Protein AF-A0AAW5EY40-F1 (afdb_monomer)

Secondary structure (DSSP, 8-state):
--EEE-SS--SS-SEEEEESSHHHHHHHHHH-TT--TTEEEEE--SS--HHHHHHHHHHHHHHTTSTT-EEEEE--SSHHHHHHHHHHHHHHHHHT-EEEEE--TTS-SSHHHHHHHHHHHT-

Structure (mmCIF, N/CA/C/O backbone):
data_AF-A0AAW5EY40-F1
#
_entry.id   AF-A0AAW5EY40-F1
#
loop_
_atom_site.group_PDB
_atom_site.id
_atom_site.type_symbol
_atom_site.label_atom_id
_atom_site.label_alt_id
_atom_site.label_comp_id
_atom_site.label_asym_id
_atom_site.label_entity_id
_atom_site.label_seq_id
_atom_site.pdbx_PDB_ins_code
_atom_site.Cartn_x
_atom_site.Cartn_y
_atom_site.Cartn_z
_atom_site.occupancy
_atom_site.B_iso_or_equiv
_atom_site.auth_seq_id
_atom_site.auth_comp_id
_atom_site.auth_asym_id
_atom_site.auth_atom_id
_atom_site.pdbx_PDB_model_num
ATOM 1 N N . SER A 1 1 ? 0.425 15.833 0.034 1.00 81.12 1 SER A N 1
ATOM 2 C CA . SER A 1 1 ? -0.819 15.424 -0.660 1.00 81.12 1 SER A CA 1
ATOM 3 C C . SER A 1 1 ? -0.817 13.905 -0.827 1.00 81.12 1 SER A C 1
ATOM 5 O O . SER A 1 1 ? 0.255 13.320 -0.792 1.00 81.12 1 SER A O 1
ATOM 7 N N . LEU A 1 2 ? -1.984 13.253 -0.951 1.00 94.06 2 LEU A N 1
ATOM 8 C CA . LEU A 1 2 ? -2.094 11.791 -1.120 1.00 94.06 2 LEU A CA 1
ATOM 9 C C . LEU A 1 2 ? -2.798 11.475 -2.447 1.00 94.06 2 LEU A C 1
ATOM 11 O O . LEU A 1 2 ? -3.963 11.848 -2.621 1.00 94.06 2 LEU A O 1
ATOM 15 N N . PHE A 1 3 ? -2.103 10.801 -3.367 1.00 96.06 3 PHE A N 1
ATOM 16 C CA . PHE A 1 3 ? -2.709 10.252 -4.584 1.00 96.06 3 PHE A CA 1
ATOM 17 C C . PHE A 1 3 ? -3.616 9.077 -4.216 1.00 96.06 3 PHE A C 1
ATOM 19 O O . PHE A 1 3 ? -3.257 8.296 -3.337 1.00 96.06 3 PHE A O 1
ATOM 26 N N . ARG A 1 4 ? -4.769 8.950 -4.885 1.00 96.62 4 ARG A N 1
ATOM 27 C CA . ARG A 1 4 ? -5.735 7.867 -4.667 1.00 96.62 4 ARG A CA 1
ATOM 28 C C . ARG A 1 4 ? -6.282 7.367 -5.990 1.00 96.62 4 ARG A C 1
ATOM 30 O O . ARG A 1 4 ? -6.666 8.163 -6.844 1.00 96.62 4 ARG A O 1
ATOM 37 N N . PHE A 1 5 ? -6.377 6.056 -6.108 1.00 95.88 5 PHE A N 1
ATOM 38 C CA . PHE A 1 5 ? -6.953 5.367 -7.244 1.00 95.88 5 PHE A CA 1
ATOM 39 C C . PHE A 1 5 ? -7.736 4.154 -6.750 1.00 95.88 5 PHE A C 1
ATOM 41 O O . PHE A 1 5 ? -7.183 3.262 -6.113 1.00 95.88 5 PHE A O 1
ATOM 48 N N . GLN A 1 6 ? -9.030 4.113 -7.046 1.00 95.44 6 GLN A N 1
ATOM 49 C CA . GLN A 1 6 ? -9.896 2.987 -6.723 1.00 95.44 6 GLN A CA 1
ATOM 50 C C . GLN A 1 6 ? -10.603 2.558 -8.014 1.00 95.44 6 GLN A C 1
ATOM 52 O O . GLN A 1 6 ? -11.508 3.255 -8.465 1.00 95.44 6 GLN A O 1
ATOM 57 N N . PRO A 1 7 ? -10.181 1.447 -8.647 1.00 88.62 7 PRO A N 1
ATOM 58 C CA . PRO A 1 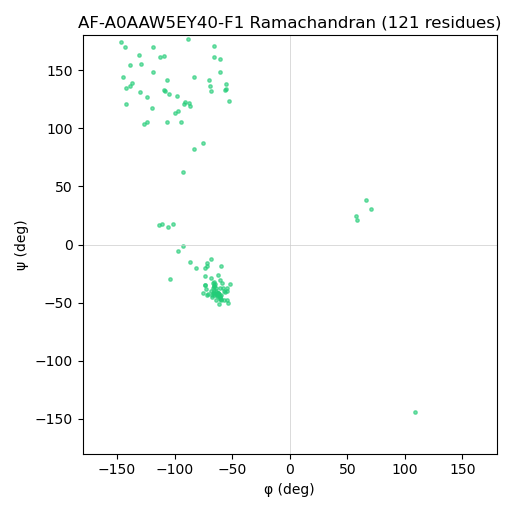7 ? -10.821 0.944 -9.864 1.00 88.62 7 PRO A CA 1
ATOM 59 C C . PRO A 1 7 ? -12.285 0.529 -9.674 1.00 88.62 7 PRO A C 1
ATOM 61 O O . PRO A 1 7 ? -13.040 0.484 -10.641 1.00 88.62 7 PRO A O 1
ATOM 64 N N . GLY A 1 8 ? -12.664 0.143 -8.452 1.00 85.56 8 GLY A N 1
ATOM 65 C CA . GLY A 1 8 ? -14.023 -0.268 -8.104 1.00 85.56 8 GLY A CA 1
ATOM 66 C C . GLY A 1 8 ? -14.917 0.896 -7.673 1.00 85.56 8 GLY A C 1
ATOM 67 O O . GLY A 1 8 ? -14.476 2.032 -7.550 1.00 85.56 8 GLY A O 1
ATOM 68 N N . SER A 1 9 ? -16.189 0.597 -7.406 1.00 82.31 9 SER A N 1
ATOM 69 C CA . SER A 1 9 ? -17.197 1.582 -6.986 1.00 82.31 9 SER A CA 1
ATOM 70 C C . SER A 1 9 ? -17.693 1.374 -5.550 1.00 82.31 9 SER A C 1
ATOM 72 O O . SER A 1 9 ? -18.774 1.849 -5.200 1.00 82.31 9 SER A O 1
ATOM 74 N N . ALA A 1 10 ? -16.970 0.607 -4.727 1.00 91.25 10 ALA A N 1
ATOM 75 C CA . ALA A 1 10 ? -17.375 0.374 -3.346 1.00 91.25 10 ALA A CA 1
ATOM 76 C C . ALA A 1 10 ? -17.254 1.663 -2.524 1.00 91.25 10 ALA A C 1
ATOM 78 O O . ALA A 1 10 ? -16.227 2.338 -2.561 1.00 91.25 10 ALA A O 1
ATOM 79 N N . ALA A 1 11 ? -18.301 1.979 -1.760 1.00 88.38 11 ALA A N 1
ATOM 80 C CA . ALA A 1 11 ? -18.337 3.173 -0.918 1.00 88.38 11 ALA A CA 1
ATOM 81 C C . ALA A 1 11 ? -17.347 3.107 0.257 1.00 88.38 11 ALA A C 1
ATOM 83 O O . ALA A 1 11 ? -16.873 4.139 0.718 1.00 88.38 11 ALA A O 1
ATOM 84 N N . GLN A 1 12 ? -17.051 1.900 0.740 1.00 93.31 12 GLN A N 1
ATOM 85 C CA . GLN A 1 12 ? -16.100 1.658 1.819 1.00 93.31 12 GLN A CA 1
ATOM 86 C C . GLN A 1 12 ? -14.818 1.044 1.262 1.00 93.31 12 GLN A C 1
ATOM 88 O O . GLN A 1 12 ? -14.868 0.181 0.384 1.00 93.31 12 GLN A O 1
ATOM 93 N N . VAL A 1 13 ? -13.683 1.465 1.813 1.00 96.69 13 VAL A N 1
ATOM 94 C CA . VAL A 1 13 ? -12.377 0.856 1.557 1.00 96.69 13 VAL A CA 1
ATOM 95 C C . VAL A 1 13 ? -12.154 -0.223 2.607 1.00 96.69 13 VAL A C 1
ATOM 97 O O . VAL A 1 13 ? -12.176 0.075 3.796 1.00 96.69 13 VAL A O 1
ATOM 100 N N . ARG A 1 14 ? -11.932 -1.469 2.182 1.00 97.06 14 ARG A N 1
ATOM 101 C CA . ARG A 1 14 ? -11.521 -2.569 3.078 1.00 97.06 14 ARG A CA 1
ATOM 102 C C . ARG A 1 14 ? -10.041 -2.891 2.922 1.00 97.06 14 ARG A C 1
ATOM 104 O O . ARG A 1 14 ? -9.400 -3.316 3.874 1.00 97.06 14 ARG A O 1
ATOM 111 N N . ARG A 1 15 ? -9.480 -2.675 1.733 1.00 98.00 15 ARG A N 1
ATOM 112 C CA . ARG A 1 15 ? -8.076 -2.962 1.444 1.00 98.00 15 ARG A CA 1
ATOM 113 C C . ARG A 1 15 ? -7.394 -1.701 0.939 1.00 98.00 15 ARG A C 1
ATOM 115 O O . ARG A 1 15 ? -7.623 -1.275 -0.189 1.00 98.00 15 ARG A O 1
ATOM 122 N N . LEU A 1 16 ? -6.573 -1.093 1.784 1.00 98.44 16 LEU A N 1
ATOM 123 C CA . LEU A 1 16 ? -5.829 0.116 1.448 1.00 98.44 16 LEU A CA 1
ATOM 124 C C . LEU A 1 16 ? -4.401 -0.275 1.085 1.00 98.44 16 LEU A C 1
ATOM 126 O O . LEU A 1 16 ? -3.667 -0.743 1.940 1.00 98.44 16 LEU A O 1
ATOM 130 N N . VAL A 1 17 ? -3.996 -0.095 -0.164 1.00 98.62 17 VAL A N 1
ATOM 131 C CA . VAL A 1 17 ? -2.616 -0.304 -0.613 1.00 98.62 17 VAL A CA 1
ATOM 132 C C . VAL A 1 17 ? -1.914 1.046 -0.655 1.00 98.62 17 VAL A C 1
ATOM 134 O O . VAL A 1 17 ? -2.430 1.974 -1.274 1.00 98.62 17 VAL A O 1
ATOM 137 N N . VAL A 1 18 ? -0.749 1.178 -0.024 1.00 98.31 18 VAL A N 1
ATOM 138 C CA . VAL A 1 18 ? 0.023 2.429 -0.009 1.00 98.31 18 VAL A CA 1
ATOM 139 C C . VAL A 1 18 ? 1.431 2.183 -0.542 1.00 98.31 18 VAL A C 1
ATOM 141 O O . VAL A 1 18 ? 2.136 1.311 -0.037 1.00 98.31 18 VAL A O 1
ATOM 144 N N . CYS A 1 19 ? 1.823 2.984 -1.533 1.00 97.50 19 CYS A N 1
ATOM 145 C CA . CYS A 1 19 ? 3.163 3.029 -2.119 1.00 97.50 19 CYS A CA 1
ATOM 146 C C . CYS A 1 19 ? 3.806 4.414 -1.933 1.00 97.50 19 CYS A C 1
ATOM 148 O O . CYS A 1 19 ? 3.139 5.391 -1.576 1.00 97.50 19 CYS A O 1
ATOM 150 N N . GLU A 1 20 ? 5.096 4.528 -2.232 1.00 94.12 20 GLU A N 1
ATOM 151 C CA . GLU A 1 20 ? 5.813 5.810 -2.207 1.00 94.12 20 GLU A CA 1
ATOM 152 C C . GLU A 1 20 ? 5.481 6.693 -3.414 1.00 94.12 20 GLU A C 1
ATOM 154 O O . GLU A 1 20 ? 5.274 7.904 -3.272 1.00 94.12 20 GLU A O 1
ATOM 159 N N . ALA A 1 21 ? 5.391 6.083 -4.600 1.00 94.56 21 ALA A N 1
ATOM 160 C CA . ALA A 1 21 ? 5.141 6.768 -5.860 1.00 94.56 21 ALA A CA 1
ATOM 161 C C . ALA A 1 21 ? 3.843 6.306 -6.538 1.00 94.56 21 ALA A C 1
ATOM 163 O O . ALA A 1 21 ? 3.422 5.150 -6.457 1.00 94.56 21 ALA A O 1
ATOM 164 N N . ALA A 1 22 ? 3.201 7.229 -7.261 1.00 96.00 22 ALA A N 1
ATOM 165 C CA . ALA A 1 22 ? 1.921 6.962 -7.913 1.00 96.00 22 ALA A CA 1
ATOM 166 C C . ALA A 1 22 ? 2.052 5.916 -9.028 1.00 96.00 22 ALA A C 1
ATOM 168 O O . ALA A 1 22 ? 1.128 5.137 -9.249 1.00 96.00 22 ALA A O 1
ATOM 169 N N . ILE A 1 23 ? 3.206 5.869 -9.703 1.00 96.06 23 ILE A N 1
ATOM 170 C CA . ILE A 1 23 ? 3.474 4.855 -10.723 1.00 96.06 23 ILE A CA 1
ATOM 171 C C . ILE A 1 23 ? 3.548 3.450 -10.116 1.00 96.06 23 ILE A C 1
ATOM 173 O O . ILE A 1 23 ? 3.034 2.518 -10.730 1.00 96.06 23 ILE A O 1
ATO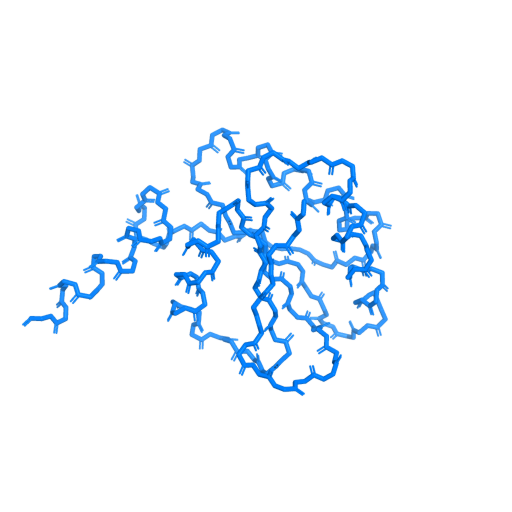M 177 N N . ASP A 1 24 ? 4.081 3.294 -8.903 1.00 96.00 24 ASP A N 1
ATOM 178 C CA . ASP A 1 24 ? 4.101 2.005 -8.208 1.00 96.00 24 ASP A CA 1
ATOM 179 C C . ASP A 1 24 ? 2.721 1.618 -7.703 1.00 96.00 24 ASP A C 1
ATOM 181 O O . ASP A 1 24 ? 2.329 0.469 -7.869 1.00 96.00 24 ASP A O 1
ATOM 185 N N . ALA A 1 25 ? 1.919 2.570 -7.217 1.00 97.31 25 ALA A N 1
ATOM 186 C CA . ALA A 1 25 ? 0.524 2.301 -6.862 1.00 97.31 25 ALA A CA 1
ATOM 187 C C . ALA A 1 25 ? -0.292 1.800 -8.071 1.00 97.31 25 ALA A C 1
ATOM 189 O O . ALA A 1 25 ? -1.051 0.835 -7.964 1.00 97.31 25 ALA A O 1
ATOM 190 N N . LEU A 1 26 ? -0.112 2.424 -9.240 1.00 97.62 26 LEU A N 1
ATOM 191 C CA . LEU A 1 26 ? -0.757 1.996 -10.486 1.00 97.62 26 LEU A CA 1
ATOM 192 C C . LEU A 1 26 ? -0.212 0.651 -10.987 1.00 97.62 26 LEU A C 1
ATOM 194 O O . LEU A 1 26 ? -0.987 -0.196 -11.433 1.00 97.62 26 LEU A O 1
ATOM 198 N N . SER A 1 27 ? 1.100 0.434 -10.885 1.00 97.25 27 SER A N 1
ATOM 199 C CA . SER A 1 27 ? 1.736 -0.818 -11.304 1.00 97.25 27 SER A CA 1
ATOM 200 C C . SER A 1 27 ? 1.315 -1.979 -10.410 1.00 97.25 27 SER A C 1
ATOM 202 O O . SER A 1 27 ? 0.931 -3.035 -10.909 1.00 97.25 27 SER A O 1
ATOM 204 N N . PHE A 1 28 ? 1.274 -1.760 -9.095 1.00 97.56 28 PHE A N 1
ATOM 205 C CA . PHE A 1 28 ? 0.721 -2.700 -8.131 1.00 97.56 28 PHE A CA 1
ATOM 206 C C . PHE A 1 28 ? -0.730 -3.026 -8.481 1.00 97.56 28 PHE A C 1
ATOM 208 O O . PHE A 1 28 ? -1.082 -4.197 -8.564 1.00 97.56 28 PHE A O 1
ATOM 215 N N . ALA A 1 29 ? -1.570 -2.022 -8.759 1.00 97.31 29 ALA A N 1
ATOM 216 C CA . ALA A 1 29 ? -2.966 -2.250 -9.132 1.00 97.31 29 ALA A CA 1
ATOM 217 C C . ALA A 1 29 ? -3.122 -3.128 -10.388 1.00 97.31 29 ALA A C 1
ATOM 219 O O . ALA A 1 29 ? -4.083 -3.897 -10.477 1.00 97.31 29 ALA A O 1
ATOM 220 N N . ALA A 1 30 ? -2.195 -3.040 -11.348 1.00 96.31 30 ALA A N 1
ATOM 221 C CA . ALA A 1 30 ? -2.163 -3.907 -12.527 1.00 96.31 30 ALA A CA 1
ATOM 222 C C . ALA A 1 30 ? -1.692 -5.340 -12.204 1.00 96.31 30 ALA A C 1
ATOM 224 O O . ALA A 1 30 ? -2.188 -6.297 -12.798 1.00 96.31 30 ALA A O 1
ATOM 225 N N . LEU A 1 31 ? -0.767 -5.490 -11.253 1.00 95.38 31 LEU A N 1
ATOM 226 C CA . LEU A 1 31 ? -0.219 -6.775 -10.799 1.00 95.38 31 LEU A CA 1
ATOM 227 C C . LEU A 1 31 ? -1.122 -7.507 -9.787 1.00 95.38 31 LEU A C 1
ATOM 229 O O . LEU A 1 31 ? -0.998 -8.720 -9.604 1.00 95.38 31 LEU A O 1
ATOM 233 N N . ASP A 1 32 ? -2.026 -6.790 -9.121 1.00 96.19 32 ASP A N 1
ATOM 234 C CA . ASP A 1 32 ? -2.827 -7.278 -7.998 1.00 96.19 32 ASP A CA 1
ATOM 235 C C . ASP A 1 32 ? -3.962 -8.220 -8.434 1.00 96.19 32 ASP A C 1
ATOM 237 O O . ASP A 1 32 ? -5.111 -7.825 -8.649 1.00 96.19 32 ASP A O 1
ATOM 241 N N . ARG A 1 33 ? -3.636 -9.512 -8.532 1.00 93.50 33 ARG A N 1
ATOM 242 C CA . ARG A 1 33 ? -4.570 -10.584 -8.932 1.00 93.50 33 ARG A CA 1
ATOM 243 C C . ARG A 1 33 ? -5.680 -10.871 -7.919 1.00 93.50 33 ARG A C 1
ATOM 245 O O . ARG A 1 33 ? -6.615 -11.592 -8.249 1.00 93.50 33 ARG A O 1
ATOM 252 N N . VAL A 1 34 ? -5.570 -10.341 -6.703 1.00 93.38 34 VAL A N 1
ATOM 253 C CA . VAL A 1 34 ? -6.549 -10.528 -5.618 1.00 93.38 34 VAL A CA 1
ATOM 254 C C . VAL A 1 34 ? -7.311 -9.237 -5.304 1.00 93.38 34 VAL A C 1
ATOM 256 O O . VAL A 1 34 ? -7.917 -9.116 -4.242 1.00 93.38 34 VAL A O 1
ATOM 259 N N . ARG A 1 35 ? -7.287 -8.261 -6.224 1.00 93.94 35 ARG A N 1
ATOM 260 C CA . ARG A 1 35 ? -8.049 -7.014 -6.115 1.00 93.94 35 ARG A CA 1
ATOM 261 C C . ARG A 1 35 ? -9.540 -7.285 -5.919 1.00 93.94 35 ARG A C 1
ATOM 263 O O . ARG A 1 35 ? -10.162 -8.019 -6.685 1.00 93.94 35 ARG A O 1
ATOM 270 N N . THR A 1 36 ? -10.125 -6.574 -4.967 1.00 94.44 36 THR A N 1
ATOM 271 C CA . THR A 1 36 ? -11.565 -6.535 -4.697 1.00 94.44 36 THR A CA 1
ATOM 272 C C . THR A 1 36 ? -12.137 -5.142 -5.019 1.00 94.44 36 THR A C 1
ATOM 274 O O . THR A 1 36 ? -11.377 -4.174 -5.114 1.00 94.44 36 THR A O 1
ATOM 277 N N . PRO A 1 37 ? -13.466 -4.985 -5.205 1.00 95.56 37 PRO A N 1
ATOM 278 C CA . PRO A 1 37 ? -14.081 -3.683 -5.521 1.00 95.56 37 PRO A CA 1
ATOM 279 C C . PRO A 1 37 ? -13.859 -2.574 -4.473 1.00 95.56 37 PRO A C 1
ATOM 281 O O . PRO A 1 37 ? -14.020 -1.391 -4.780 1.00 95.56 37 PRO A O 1
ATOM 284 N N . ASP A 1 38 ? -13.493 -2.960 -3.251 1.00 96.50 38 ASP A N 1
ATOM 285 C CA . ASP A 1 38 ? -13.176 -2.121 -2.088 1.00 96.50 38 ASP A CA 1
ATOM 286 C C . ASP A 1 38 ? -11.662 -1.970 -1.839 1.00 96.50 38 ASP A C 1
ATOM 288 O O . ASP A 1 38 ? -11.243 -1.585 -0.743 1.00 96.50 3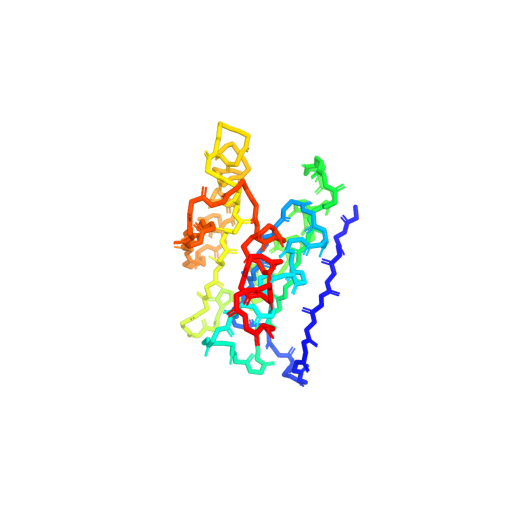8 ASP A O 1
ATOM 292 N N . THR A 1 39 ? -10.835 -2.266 -2.851 1.00 98.06 39 THR A N 1
ATOM 293 C CA . THR A 1 39 ? -9.395 -1.987 -2.821 1.00 98.06 39 THR A CA 1
ATOM 294 C C . THR A 1 39 ? -9.098 -0.574 -3.328 1.00 98.06 39 THR A C 1
ATOM 296 O O . THR A 1 39 ? -9.388 -0.254 -4.483 1.00 98.06 39 THR A O 1
ATOM 299 N N . MET A 1 40 ? -8.465 0.248 -2.491 1.00 98.06 40 MET A N 1
ATOM 300 C CA . MET A 1 40 ? -7.940 1.567 -2.855 1.00 98.06 40 MET A CA 1
ATOM 301 C C . MET A 1 40 ? -6.413 1.524 -2.902 1.00 98.06 40 MET A C 1
ATOM 303 O O . MET A 1 40 ? -5.780 1.062 -1.959 1.00 98.06 40 MET A O 1
ATOM 307 N N . TYR A 1 41 ? -5.826 2.055 -3.971 1.00 98.31 41 TYR A N 1
ATOM 308 C CA . TYR A 1 41 ? -4.384 2.214 -4.137 1.00 98.31 41 TYR A CA 1
ATOM 309 C C . TYR A 1 41 ? -4.008 3.680 -3.950 1.00 98.31 41 TYR A C 1
ATOM 311 O O . TYR A 1 41 ? -4.590 4.574 -4.569 1.00 98.31 41 TYR A O 1
ATOM 319 N N . CYS A 1 42 ? -3.023 3.932 -3.104 1.00 97.75 42 CYS A N 1
ATOM 320 C CA . CYS A 1 42 ? -2.602 5.258 -2.699 1.00 97.75 42 CYS A CA 1
ATOM 321 C C . CYS A 1 42 ? -1.097 5.424 -2.858 1.00 97.75 42 CYS A C 1
ATOM 323 O O . CYS A 1 42 ? -0.336 4.463 -2.784 1.00 97.75 42 CYS A O 1
ATOM 325 N N . SER A 1 43 ? -0.667 6.670 -3.023 1.00 97.12 43 SER A N 1
ATOM 326 C CA . SER A 1 43 ? 0.750 7.016 -2.994 1.00 97.12 43 SER A CA 1
ATOM 327 C C . SER A 1 43 ? 0.993 8.288 -2.202 1.00 97.12 43 SER A C 1
ATOM 329 O O . SER A 1 43 ? 0.261 9.270 -2.373 1.00 97.12 43 SER A O 1
ATOM 331 N N . THR A 1 44 ? 2.060 8.300 -1.405 1.00 95.19 44 THR A N 1
ATOM 332 C CA . THR A 1 44 ? 2.502 9.496 -0.671 1.00 95.19 44 THR A CA 1
ATOM 333 C C . THR A 1 44 ? 3.149 10.546 -1.571 1.00 95.19 44 THR A C 1
ATOM 335 O O . THR A 1 44 ? 3.171 11.716 -1.196 1.00 95.19 44 THR A O 1
ATOM 338 N N . GLY A 1 45 ? 3.614 10.159 -2.766 1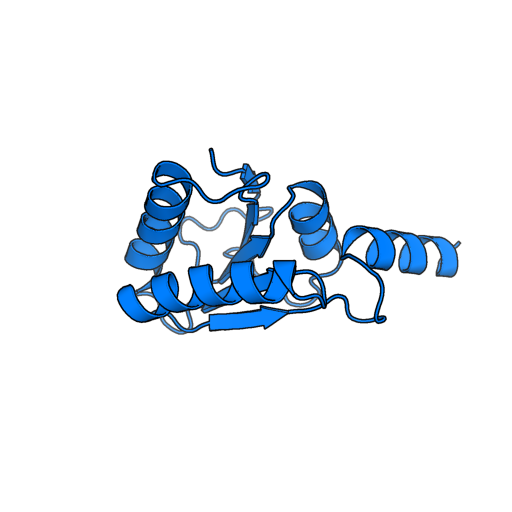.00 85.88 45 GLY A N 1
ATOM 339 C CA . GLY A 1 45 ? 4.250 11.060 -3.729 1.00 85.88 45 GLY A CA 1
ATOM 340 C C . GLY A 1 45 ? 5.633 11.527 -3.270 1.00 85.88 45 GLY A C 1
ATOM 341 O O . GLY A 1 45 ? 6.014 12.659 -3.564 1.00 85.88 45 GLY A O 1
ATOM 342 N N . GLY A 1 46 ? 6.346 10.685 -2.514 1.00 80.12 46 GLY A N 1
ATOM 343 C CA . GLY A 1 46 ? 7.592 11.013 -1.820 1.00 80.12 46 GLY A CA 1
ATOM 344 C C . GLY A 1 46 ? 7.418 11.107 -0.300 1.00 80.12 46 GLY A C 1
ATOM 345 O O . GLY A 1 46 ? 6.650 10.348 0.298 1.00 80.12 46 GLY A O 1
ATOM 346 N N . ALA A 1 47 ? 8.142 12.038 0.332 1.00 82.06 47 ALA A N 1
ATOM 347 C CA . ALA A 1 47 ? 8.221 12.145 1.789 1.00 82.06 47 ALA A CA 1
ATOM 348 C C . ALA A 1 47 ? 6.843 12.299 2.461 1.00 82.06 47 ALA A C 1
ATOM 350 O O . ALA A 1 47 ? 6.017 13.139 2.091 1.00 82.06 47 ALA A O 1
ATOM 351 N N . MET A 1 48 ? 6.611 11.510 3.511 1.00 90.50 48 MET A N 1
ATOM 352 C CA . MET A 1 48 ? 5.338 11.480 4.225 1.00 90.50 48 MET A CA 1
ATOM 353 C C . MET A 1 48 ? 5.254 12.602 5.271 1.00 90.50 48 MET A C 1
ATOM 355 O O . MET A 1 48 ? 5.500 12.404 6.462 1.00 90.50 48 MET A O 1
ATOM 359 N N . GLY A 1 49 ? 4.898 13.805 4.818 1.00 92.44 49 GLY A N 1
ATOM 360 C CA . GLY A 1 49 ? 4.631 14.943 5.701 1.00 92.44 49 GLY A CA 1
ATOM 361 C C . GLY A 1 49 ? 3.387 14.754 6.593 1.00 92.44 49 GLY A C 1
ATOM 362 O O . GLY A 1 49 ? 2.599 13.825 6.377 1.00 92.44 49 GLY A O 1
ATOM 363 N N . PRO A 1 50 ? 3.158 15.652 7.573 1.00 94.44 50 PRO A N 1
ATOM 364 C CA . PRO A 1 50 ? 2.048 15.548 8.527 1.00 94.44 50 PRO A CA 1
ATOM 365 C C . PRO A 1 50 ? 0.667 15.419 7.873 1.00 94.44 50 PRO A C 1
ATOM 367 O O . PRO A 1 50 ? -0.147 14.612 8.311 1.00 94.44 50 PRO A O 1
ATOM 370 N N . GLU A 1 51 ? 0.417 16.156 6.790 1.00 94.31 51 GLU A N 1
ATOM 371 C CA . GLU A 1 51 ? -0.855 16.100 6.059 1.00 94.31 51 GLU A CA 1
ATOM 372 C C . GLU A 1 51 ? -1.086 14.743 5.390 1.00 94.31 51 GLU A C 1
ATOM 374 O O . GLU A 1 51 ? -2.194 14.211 5.418 1.00 94.31 51 GLU A O 1
ATOM 379 N N . THR A 1 52 ? -0.036 14.153 4.813 1.00 95.94 52 THR A N 1
ATOM 380 C CA . THR A 1 52 ? -0.116 12.824 4.199 1.00 95.94 52 THR A CA 1
ATOM 381 C C . THR A 1 52 ? -0.380 11.761 5.270 1.00 95.94 52 THR A C 1
ATOM 383 O O . THR A 1 52 ? -1.257 10.920 5.080 1.00 95.94 52 THR A O 1
ATOM 386 N N . LYS A 1 53 ? 0.284 11.851 6.434 1.00 96.81 53 LYS A N 1
ATOM 387 C CA . LYS A 1 53 ? 0.009 10.978 7.592 1.00 96.81 53 LYS A CA 1
ATOM 388 C C . LYS A 1 53 ? -1.426 11.126 8.094 1.00 96.81 53 LYS A C 1
ATOM 390 O O . LYS A 1 53 ? -2.092 10.128 8.343 1.00 96.81 53 LYS A O 1
ATOM 395 N N . ALA A 1 54 ? -1.922 12.358 8.218 1.00 96.62 54 ALA A N 1
ATOM 396 C CA . ALA A 1 54 ? -3.295 12.626 8.642 1.00 96.62 54 ALA A CA 1
ATOM 397 C C . ALA A 1 54 ? -4.320 12.047 7.657 1.00 96.62 54 ALA A C 1
ATOM 399 O O . ALA A 1 54 ? -5.294 11.424 8.071 1.00 96.62 54 ALA A O 1
ATOM 400 N N . ALA A 1 55 ? -4.063 12.189 6.356 1.00 96.94 55 ALA A N 1
ATOM 401 C CA . ALA A 1 55 ? -4.902 11.628 5.311 1.00 96.94 55 ALA A CA 1
ATOM 402 C C . ALA A 1 55 ? -4.959 10.094 5.361 1.00 96.94 55 ALA A C 1
ATOM 404 O O . ALA A 1 55 ? -6.035 9.533 5.182 1.00 96.94 55 ALA A O 1
ATOM 405 N N . ILE A 1 56 ? -3.831 9.421 5.605 1.00 97.56 56 ILE A N 1
ATOM 406 C CA . ILE A 1 56 ? -3.780 7.958 5.764 1.00 97.56 56 ILE A CA 1
ATOM 407 C C . ILE A 1 56 ? -4.497 7.536 7.050 1.00 97.56 56 ILE A C 1
ATOM 409 O O . ILE A 1 56 ? -5.327 6.634 7.009 1.00 97.56 56 ILE A O 1
ATOM 413 N N . ARG A 1 57 ? -4.257 8.235 8.168 1.00 97.75 57 ARG A N 1
ATOM 414 C CA . ARG A 1 57 ? -4.928 7.961 9.447 1.00 97.75 57 ARG A CA 1
ATOM 415 C C . ARG A 1 57 ? -6.449 8.062 9.340 1.00 97.75 57 ARG A C 1
ATOM 417 O O . ARG A 1 57 ? -7.137 7.255 9.948 1.00 97.75 57 ARG A O 1
ATOM 424 N N . ALA A 1 58 ? -6.970 9.011 8.561 1.00 97.31 58 ALA A N 1
ATOM 425 C CA . ALA A 1 58 ? -8.407 9.116 8.317 1.00 97.31 58 ALA A CA 1
ATOM 426 C C . ALA A 1 58 ? -8.967 7.848 7.646 1.00 97.31 58 ALA A C 1
ATOM 428 O O . ALA A 1 58 ? -9.936 7.285 8.142 1.00 97.31 58 ALA A O 1
ATOM 429 N N . HIS A 1 59 ? -8.302 7.339 6.600 1.00 97.62 59 HIS A N 1
ATOM 430 C CA . HIS A 1 59 ? -8.700 6.072 5.966 1.00 97.62 59 HIS A CA 1
ATOM 431 C C . HIS A 1 59 ? -8.634 4.897 6.943 1.00 97.62 59 HIS A C 1
ATOM 433 O O . HIS A 1 59 ? -9.566 4.103 7.010 1.00 97.62 59 HIS A O 1
ATOM 439 N N . LEU A 1 60 ? -7.567 4.802 7.739 1.00 98.44 60 LEU A N 1
ATOM 440 C CA . LEU A 1 60 ? -7.425 3.733 8.731 1.00 98.44 60 LEU A CA 1
ATOM 441 C C . LEU A 1 60 ? -8.502 3.809 9.828 1.00 98.44 60 LEU A C 1
ATOM 443 O O . LEU A 1 60 ? -9.024 2.781 10.254 1.00 98.44 60 LEU A O 1
ATOM 447 N N . ALA A 1 61 ? -8.882 5.014 10.256 1.00 97.62 61 ALA A N 1
ATOM 448 C CA . ALA A 1 61 ? -9.963 5.208 11.217 1.00 97.62 61 ALA A CA 1
ATOM 449 C C . ALA A 1 61 ? -11.315 4.729 10.662 1.00 97.62 61 ALA A C 1
ATOM 451 O O . ALA A 1 61 ? -12.048 4.038 11.373 1.00 97.62 61 ALA A O 1
ATOM 452 N N . ASP A 1 62 ? -11.608 5.028 9.393 1.00 96.81 62 ASP A N 1
ATOM 453 C CA . ASP A 1 62 ? -12.815 4.552 8.705 1.00 96.81 62 ASP A CA 1
ATOM 454 C C . ASP A 1 62 ? -12.807 3.020 8.534 1.00 96.81 62 ASP A C 1
ATOM 456 O O . ASP A 1 62 ? -13.845 2.363 8.636 1.00 96.81 62 ASP A O 1
ATOM 460 N N . MET A 1 63 ? -11.623 2.435 8.323 1.00 97.81 63 MET A N 1
ATOM 461 C CA . MET A 1 63 ? -11.423 0.993 8.150 1.00 97.81 63 MET A CA 1
ATOM 462 C C . MET A 1 63 ? -11.562 0.183 9.441 1.00 97.81 63 MET A C 1
ATOM 464 O O . MET A 1 63 ? -11.932 -0.986 9.378 1.00 97.81 63 MET A O 1
ATOM 468 N N . ARG A 1 64 ? -11.302 0.775 10.613 1.00 95.75 64 ARG A N 1
ATOM 469 C CA . ARG A 1 64 ? -11.218 0.067 11.906 1.00 95.75 64 ARG A CA 1
ATOM 470 C C . ARG A 1 64 ? -12.428 -0.818 12.236 1.00 95.75 64 ARG A C 1
ATOM 472 O O . ARG A 1 64 ? -12.281 -1.824 12.920 1.00 95.75 64 ARG A O 1
ATOM 479 N N . GLN A 1 65 ? -13.634 -0.423 11.830 1.00 93.94 65 GLN A N 1
ATOM 480 C CA . GLN A 1 65 ? -14.870 -1.168 12.133 1.00 93.94 65 GLN A CA 1
ATOM 481 C C . GLN A 1 65 ? -15.255 -2.178 11.041 1.00 93.94 65 GLN A C 1
ATOM 483 O O . GLN A 1 65 ? -16.272 -2.861 11.157 1.00 93.94 65 GLN A O 1
ATOM 488 N N . ILE A 1 66 ? -14.476 -2.260 9.964 1.00 96.50 66 ILE A N 1
ATOM 489 C CA . ILE A 1 66 ? -14.746 -3.138 8.833 1.00 96.50 66 ILE A CA 1
ATOM 490 C C . ILE A 1 66 ? -14.023 -4.463 9.080 1.00 96.50 66 ILE A C 1
ATOM 492 O O . ILE A 1 66 ? -12.802 -4.501 9.209 1.00 96.50 66 ILE A O 1
ATOM 496 N N . ALA A 1 67 ? -14.784 -5.558 9.124 1.00 95.00 67 ALA A N 1
ATOM 497 C CA . ALA A 1 67 ? -14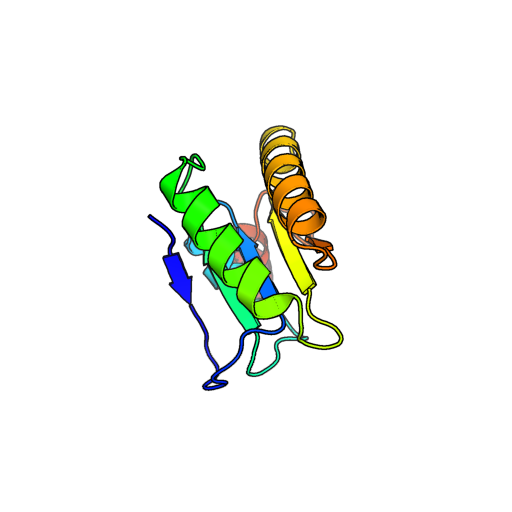.215 -6.897 9.235 1.00 95.00 67 ALA A CA 1
ATOM 498 C C . ALA A 1 67 ? -13.213 -7.159 8.100 1.00 95.00 67 ALA A C 1
ATOM 500 O O . ALA A 1 67 ? -13.462 -6.789 6.946 1.00 95.00 67 ALA A O 1
ATOM 501 N N . ASP A 1 68 ? -12.092 -7.788 8.457 1.00 95.19 68 ASP A N 1
ATOM 502 C CA . ASP A 1 68 ? -10.997 -8.151 7.553 1.00 95.19 68 ASP A CA 1
ATOM 503 C C . ASP A 1 68 ? -10.379 -6.957 6.798 1.00 95.19 68 ASP A C 1
ATOM 505 O O . ASP A 1 68 ? -9.824 -7.117 5.706 1.00 95.19 68 ASP A O 1
ATOM 509 N N . ALA A 1 69 ? -10.488 -5.740 7.348 1.00 97.88 69 ALA A N 1
ATOM 510 C CA . ALA A 1 69 ? -9.822 -4.577 6.782 1.00 97.88 69 ALA A CA 1
ATOM 511 C C . ALA A 1 69 ? -8.306 -4.656 6.961 1.00 97.88 69 ALA A C 1
ATOM 513 O O . ALA A 1 69 ? -7.814 -5.004 8.032 1.00 97.88 69 ALA A O 1
ATOM 514 N N . VAL A 1 70 ? -7.569 -4.307 5.905 1.00 98.50 70 VAL A N 1
ATOM 515 C CA . VAL A 1 70 ? -6.113 -4.453 5.879 1.00 98.50 70 VAL A CA 1
ATOM 516 C C . VAL A 1 70 ? -5.424 -3.303 5.150 1.00 98.50 70 VAL A C 1
ATOM 518 O O . VAL A 1 70 ? -5.814 -2.907 4.044 1.00 98.50 70 VAL A O 1
ATOM 521 N N . LEU A 1 71 ? -4.356 -2.795 5.762 1.00 98.75 71 LEU A N 1
ATOM 522 C CA . LEU A 1 71 ? -3.365 -1.932 5.133 1.00 98.75 71 LEU A CA 1
ATOM 523 C C . LEU A 1 71 ? -2.286 -2.792 4.464 1.00 98.75 71 LEU A C 1
ATOM 525 O O . LEU A 1 71 ? -1.553 -3.535 5.108 1.00 98.75 71 LEU A O 1
ATOM 529 N N . ILE A 1 72 ? -2.144 -2.667 3.154 1.00 98.62 72 ILE A N 1
ATOM 530 C CA . ILE A 1 72 ? -1.044 -3.255 2.402 1.00 98.62 72 ILE A CA 1
ATOM 531 C C . ILE A 1 72 ? 0.022 -2.187 2.191 1.00 98.62 72 ILE A C 1
ATOM 533 O O . ILE A 1 72 ? -0.194 -1.205 1.480 1.00 98.62 72 ILE A O 1
ATOM 537 N N . VAL A 1 73 ? 1.187 -2.404 2.784 1.00 98.31 73 VAL A N 1
ATOM 538 C CA . VAL A 1 73 ? 2.350 -1.535 2.630 1.00 98.31 73 VAL A CA 1
ATOM 539 C C . VAL A 1 73 ? 3.215 -2.091 1.508 1.00 98.31 73 VAL A C 1
ATOM 541 O O . VAL A 1 73 ? 3.841 -3.139 1.662 1.00 98.31 73 VAL A O 1
ATOM 544 N N . ALA A 1 74 ? 3.175 -1.434 0.352 1.00 97.56 74 ALA A N 1
ATOM 545 C CA . ALA A 1 74 ? 3.841 -1.882 -0.862 1.00 97.56 74 ALA A CA 1
ATOM 546 C C . ALA A 1 74 ? 5.070 -1.008 -1.133 1.00 97.56 74 ALA A C 1
ATOM 548 O O . ALA A 1 74 ? 4.927 0.143 -1.546 1.00 97.56 74 ALA A O 1
ATOM 549 N N . THR A 1 75 ? 6.256 -1.560 -0.884 1.00 95.44 75 THR A N 1
ATOM 550 C CA . THR A 1 75 ? 7.539 -0.837 -0.909 1.00 95.44 75 THR A CA 1
ATOM 551 C C . THR A 1 75 ? 8.573 -1.581 -1.729 1.00 95.44 75 THR A C 1
ATOM 553 O O . THR A 1 75 ? 8.441 -2.789 -1.934 1.00 95.44 75 THR A O 1
ATOM 556 N N . ASP A 1 76 ? 9.633 -0.875 -2.100 1.00 92.31 76 ASP A N 1
ATOM 557 C CA . ASP A 1 76 ? 10.861 -1.480 -2.606 1.00 92.31 76 ASP A CA 1
ATOM 558 C C . ASP A 1 76 ? 11.547 -2.305 -1.490 1.00 92.31 76 ASP A C 1
ATOM 560 O O . ASP A 1 76 ? 11.215 -2.177 -0.301 1.00 92.31 76 ASP A O 1
ATOM 564 N N . ASP A 1 77 ? 12.450 -3.207 -1.884 1.00 90.81 77 ASP A N 1
ATOM 565 C CA . ASP A 1 77 ? 13.222 -4.087 -0.986 1.00 90.81 77 ASP A CA 1
ATOM 566 C C . ASP A 1 77 ? 14.575 -3.439 -0.635 1.00 90.81 77 ASP A C 1
ATOM 568 O O . ASP A 1 77 ? 15.641 -3.916 -1.033 1.00 90.81 77 ASP A O 1
ATOM 572 N N . ASP A 1 78 ? 14.517 -2.280 0.029 1.00 92.25 78 ASP A N 1
ATOM 573 C CA . ASP A 1 78 ? 15.677 -1.513 0.491 1.00 92.25 78 ASP A CA 1
ATOM 574 C C . ASP A 1 78 ? 15.411 -0.767 1.817 1.00 92.25 78 ASP A C 1
ATOM 576 O O . ASP A 1 78 ? 14.290 -0.742 2.334 1.00 92.25 78 ASP A O 1
ATOM 580 N N . ASP A 1 79 ? 16.454 -0.136 2.368 1.00 94.75 79 ASP A N 1
ATOM 581 C CA . ASP A 1 79 ? 16.394 0.590 3.646 1.00 94.75 79 ASP A CA 1
ATOM 582 C C . ASP A 1 79 ? 15.380 1.754 3.635 1.00 94.75 79 ASP A C 1
ATOM 584 O O . ASP A 1 79 ? 14.812 2.111 4.673 1.00 94.75 79 ASP A O 1
ATOM 588 N N . ALA A 1 80 ? 15.154 2.382 2.474 1.00 92.69 80 ALA A N 1
ATOM 589 C CA . ALA A 1 80 ? 14.184 3.468 2.352 1.00 92.69 80 ALA A CA 1
ATOM 590 C C . ALA A 1 80 ? 12.753 2.916 2.433 1.00 92.69 80 ALA A C 1
ATOM 592 O O . ALA A 1 80 ? 11.928 3.452 3.184 1.00 92.69 80 ALA A O 1
ATOM 593 N N . GLY A 1 81 ? 12.502 1.801 1.744 1.00 94.25 81 GLY A N 1
ATOM 594 C CA . GLY A 1 81 ? 11.261 1.043 1.823 1.00 94.25 81 GLY A CA 1
ATOM 595 C C . GLY A 1 81 ? 10.982 0.512 3.231 1.00 94.25 81 GLY A C 1
ATOM 596 O O . GLY A 1 81 ? 9.833 0.541 3.671 1.00 94.25 81 GLY A O 1
ATOM 597 N N . ASP A 1 82 ? 12.010 0.086 3.971 1.00 95.38 82 ASP A N 1
ATOM 598 C CA . ASP A 1 82 ? 11.885 -0.334 5.375 1.00 95.38 82 ASP A CA 1
ATOM 599 C C . ASP A 1 82 ? 11.395 0.816 6.268 1.00 95.38 82 ASP A C 1
ATOM 601 O O . ASP A 1 82 ? 10.380 0.687 6.954 1.00 95.38 82 ASP A O 1
ATOM 605 N N . GLY A 1 83 ? 12.039 1.986 6.197 1.00 96.00 83 GLY A N 1
ATOM 606 C CA . GLY A 1 83 ? 11.628 3.154 6.986 1.00 96.00 83 GLY A CA 1
ATOM 607 C C . GLY A 1 83 ? 10.239 3.689 6.608 1.00 96.00 83 GLY A C 1
ATOM 608 O O . GLY A 1 83 ? 9.476 4.163 7.466 1.00 96.00 83 GLY A O 1
ATOM 609 N N . PHE A 1 84 ? 9.877 3.598 5.325 1.00 95.69 84 PHE A N 1
ATOM 610 C CA . PHE A 1 84 ? 8.523 3.890 4.866 1.00 95.69 84 PHE A CA 1
ATOM 611 C C . PHE A 1 84 ? 7.507 2.914 5.467 1.00 95.69 84 PHE A C 1
ATOM 613 O O . PHE A 1 84 ? 6.448 3.341 5.945 1.00 95.69 84 PHE A O 1
ATOM 620 N N . ALA A 1 85 ? 7.842 1.622 5.484 1.00 97.50 85 ALA A N 1
ATOM 621 C CA . ALA A 1 85 ? 6.991 0.580 6.028 1.00 97.50 85 ALA A CA 1
ATOM 622 C C . ALA A 1 85 ? 6.762 0.745 7.532 1.00 97.50 85 ALA A C 1
ATOM 624 O O . ALA A 1 85 ? 5.607 0.783 7.958 1.00 97.50 85 ALA A O 1
ATOM 625 N N . ASP A 1 86 ? 7.823 0.974 8.304 1.00 97.88 86 ASP A N 1
ATOM 626 C CA . ASP A 1 86 ? 7.749 1.203 9.751 1.00 97.88 86 ASP A CA 1
ATOM 627 C C . ASP A 1 86 ? 6.827 2.373 10.105 1.00 97.88 86 ASP A C 1
ATOM 629 O O . ASP A 1 86 ? 6.013 2.299 11.029 1.00 97.88 86 ASP A O 1
ATOM 633 N N . THR A 1 87 ? 6.895 3.454 9.321 1.00 97.25 87 THR A N 1
ATOM 634 C CA 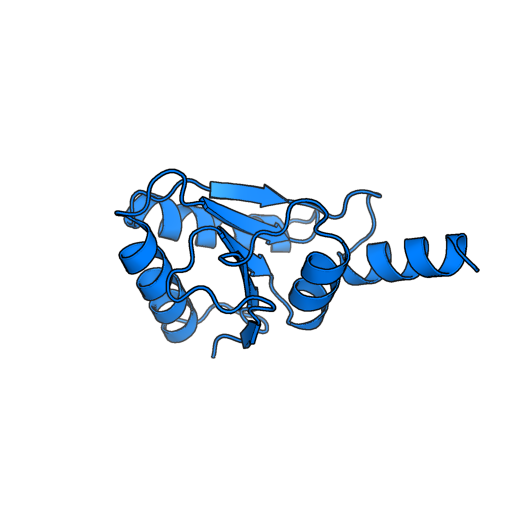. THR A 1 87 ? 6.003 4.604 9.509 1.00 97.25 87 THR A CA 1
ATOM 635 C C . THR A 1 87 ? 4.535 4.214 9.322 1.00 97.25 87 THR A C 1
ATOM 637 O O . THR A 1 87 ? 3.681 4.667 10.084 1.00 97.25 87 THR A O 1
ATOM 640 N N . LEU A 1 88 ? 4.218 3.406 8.308 1.00 98.19 88 LEU A N 1
ATOM 641 C CA . LEU A 1 88 ? 2.849 2.969 8.029 1.00 98.19 88 LEU A CA 1
ATOM 642 C C . LEU A 1 88 ? 2.346 1.926 9.027 1.00 98.19 88 LEU A C 1
ATOM 644 O O . LEU A 1 88 ? 1.167 1.971 9.378 1.00 98.19 88 LEU A O 1
ATOM 648 N N . TYR A 1 89 ? 3.219 1.042 9.511 1.00 98.56 89 TYR A N 1
ATOM 649 C CA . TYR A 1 89 ? 2.885 0.088 10.567 1.00 98.56 89 TYR A CA 1
ATOM 650 C C . TYR A 1 89 ? 2.457 0.811 11.835 1.00 98.56 89 TYR A C 1
ATOM 652 O O . TYR A 1 89 ? 1.364 0.548 12.324 1.00 98.56 89 TYR A O 1
ATOM 660 N N . GLY A 1 90 ? 3.216 1.817 12.281 1.00 98.44 90 GLY A N 1
ATOM 661 C CA . GLY A 1 90 ? 2.826 2.614 13.447 1.00 98.44 90 GLY A CA 1
ATOM 662 C C . GLY A 1 90 ? 1.450 3.275 13.287 1.00 98.44 90 GLY A C 1
ATOM 663 O O . GLY A 1 90 ? 0.644 3.267 14.213 1.00 98.44 90 GLY A O 1
ATOM 664 N N . LEU A 1 91 ? 1.121 3.787 12.092 1.00 98.31 91 LEU A N 1
ATOM 665 C CA . LEU A 1 91 ? -0.210 4.353 11.828 1.00 98.31 91 LEU A CA 1
ATOM 666 C C . LEU A 1 91 ? -1.328 3.295 11.863 1.00 98.31 91 LEU A C 1
ATOM 668 O O . LEU A 1 91 ? -2.434 3.596 12.314 1.00 98.31 91 LEU A O 1
ATOM 672 N N . ALA A 1 92 ? -1.065 2.084 11.369 1.00 98.38 92 ALA A N 1
ATOM 673 C CA . ALA A 1 92 ? -2.022 0.979 11.383 1.00 98.38 92 ALA A CA 1
ATOM 674 C C . ALA A 1 92 ? -2.246 0.433 12.799 1.00 98.38 92 ALA A C 1
ATOM 676 O O . ALA A 1 92 ? -3.396 0.240 13.199 1.00 98.38 92 ALA A O 1
ATOM 677 N N . GLU A 1 93 ? -1.173 0.281 13.579 1.00 98.44 93 GLU A N 1
ATOM 678 C CA . GLU A 1 93 ? -1.217 -0.099 14.994 1.00 98.44 93 GLU A CA 1
ATOM 679 C C . GLU A 1 93 ? -2.012 0.919 15.821 1.00 98.44 93 GLU A C 1
ATOM 681 O O . GLU A 1 93 ? -2.920 0.533 16.558 1.00 98.44 93 GLU A O 1
ATOM 686 N N . GLU A 1 94 ? -1.749 2.222 15.642 1.00 97.75 94 GLU A N 1
ATOM 687 C CA . GLU A 1 94 ? -2.517 3.312 16.270 1.00 97.75 94 GLU A CA 1
ATOM 688 C C . GLU A 1 94 ? -4.025 3.202 15.982 1.00 97.75 94 GLU A C 1
ATOM 690 O O . GLU A 1 94 ? -4.857 3.509 16.840 1.00 97.75 94 GLU A O 1
ATOM 695 N N . ALA A 1 95 ? -4.388 2.781 14.768 1.00 97.31 95 ALA A N 1
ATOM 696 C CA . ALA A 1 95 ? -5.775 2.654 14.334 1.00 97.31 95 ALA A CA 1
ATOM 697 C C . ALA A 1 95 ? -6.419 1.303 14.697 1.00 97.31 95 ALA A C 1
ATOM 699 O O . ALA A 1 95 ? -7.646 1.192 14.647 1.00 97.31 95 ALA A O 1
ATOM 700 N N . GLY A 1 96 ? -5.628 0.291 15.068 1.00 97.38 96 GLY A N 1
ATOM 701 C CA . GLY A 1 96 ? -6.095 -1.084 15.254 1.00 97.38 96 GLY A CA 1
ATOM 702 C C . GLY A 1 96 ? -6.548 -1.744 13.948 1.00 97.38 96 GLY A C 1
ATOM 703 O O . GLY A 1 96 ? -7.564 -2.435 13.940 1.00 97.38 96 GLY A O 1
ATOM 704 N N . VAL A 1 97 ? -5.840 -1.477 12.847 1.00 98.50 97 VAL A N 1
ATOM 705 C CA . VAL A 1 97 ? -6.084 -2.070 11.523 1.00 98.50 97 VAL A CA 1
ATOM 706 C C . VAL A 1 97 ? -4.950 -3.039 11.203 1.00 98.50 97 VAL A C 1
ATOM 708 O O . VAL A 1 97 ? -3.781 -2.693 11.361 1.00 98.50 97 VAL A O 1
ATOM 711 N N . GLU A 1 98 ? -5.288 -4.238 10.730 1.00 98.44 98 GLU A N 1
ATOM 712 C CA . GLU A 1 98 ? -4.296 -5.229 10.304 1.00 98.44 98 GLU A CA 1
ATOM 713 C C . GLU A 1 98 ? -3.439 -4.688 9.158 1.00 98.44 98 GLU A C 1
ATOM 715 O O . GLU A 1 98 ? -3.910 -3.927 8.306 1.00 98.44 98 GLU A O 1
ATOM 720 N N . PHE A 1 99 ? -2.179 -5.109 9.090 1.00 98.56 99 PHE A N 1
ATOM 721 C CA . PHE A 1 99 ? -1.286 -4.692 8.019 1.00 98.56 99 PHE A CA 1
ATOM 722 C C . PHE A 1 99 ? -0.418 -5.831 7.496 1.00 98.56 99 PHE A C 1
ATOM 724 O O . PHE A 1 99 ? -0.118 -6.799 8.189 1.00 98.56 99 PHE A O 1
ATOM 731 N N . ALA A 1 100 ? 0.002 -5.709 6.240 1.00 98.00 100 ALA A N 1
ATOM 732 C CA . ALA A 1 100 ? 0.930 -6.639 5.617 1.00 98.00 100 ALA A CA 1
ATOM 733 C C . ALA A 1 100 ? 1.867 -5.917 4.650 1.00 98.00 100 ALA A C 1
ATOM 735 O O . ALA A 1 100 ? 1.450 -5.014 3.921 1.00 98.00 100 ALA A O 1
ATOM 736 N N . ARG A 1 101 ? 3.120 -6.373 4.584 1.00 97.50 101 ARG A N 1
ATOM 737 C CA . ARG A 1 101 ? 4.082 -5.898 3.587 1.00 97.50 101 ARG A CA 1
ATOM 738 C C . ARG A 1 101 ? 3.911 -6.622 2.261 1.00 97.50 101 ARG A C 1
ATOM 740 O O . ARG A 1 101 ? 3.664 -7.832 2.219 1.00 97.50 101 ARG A O 1
ATOM 747 N N . ARG A 1 102 ? 4.113 -5.901 1.164 1.00 97.50 102 ARG A N 1
ATOM 748 C CA . ARG A 1 102 ? 4.303 -6.471 -0.169 1.00 97.50 102 ARG A CA 1
ATOM 749 C C . ARG A 1 102 ? 5.538 -5.859 -0.813 1.00 97.50 102 ARG A C 1
ATOM 751 O O . ARG A 1 102 ? 5.675 -4.646 -0.847 1.00 97.50 102 ARG A O 1
ATOM 758 N N . LEU A 1 103 ? 6.387 -6.730 -1.340 1.00 96.31 103 LEU A N 1
ATOM 759 C CA . LEU A 1 103 ? 7.573 -6.379 -2.114 1.00 96.31 103 LEU A CA 1
ATOM 760 C C . LEU A 1 103 ? 7.348 -6.736 -3.592 1.00 96.31 103 LEU A C 1
ATOM 762 O O . LEU A 1 103 ? 6.463 -7.558 -3.883 1.00 96.31 103 LEU A O 1
ATOM 766 N N . PRO A 1 104 ? 8.141 -6.175 -4.520 1.00 94.44 104 PRO A N 1
ATOM 767 C CA . PRO A 1 104 ? 8.171 -6.608 -5.911 1.00 94.44 104 PRO A CA 1
ATOM 768 C C . PRO A 1 104 ? 8.405 -8.133 -6.019 1.00 94.44 104 PRO A C 1
ATOM 770 O O . PRO A 1 104 ? 9.383 -8.656 -5.479 1.00 94.44 104 PRO A O 1
ATOM 773 N N . PRO A 1 105 ? 7.515 -8.895 -6.684 1.00 87.50 105 PRO A N 1
ATOM 774 C CA . PRO A 1 105 ? 7.503 -10.361 -6.619 1.00 87.50 105 PRO A CA 1
ATOM 775 C C . PRO A 1 105 ? 8.663 -11.055 -7.351 1.00 87.50 105 PRO A C 1
ATOM 777 O O . PRO A 1 105 ? 8.926 -12.226 -7.087 1.00 87.50 105 PRO A O 1
ATOM 780 N N . ASP A 1 106 ? 9.347 -10.372 -8.269 1.00 86.69 106 ASP A N 1
ATOM 781 C CA . ASP A 1 106 ? 10.452 -10.909 -9.077 1.00 86.69 106 ASP A CA 1
ATOM 782 C C . ASP A 1 106 ? 11.833 -10.399 -8.624 1.00 86.69 106 ASP A C 1
ATOM 784 O O . ASP A 1 106 ? 12.812 -10.548 -9.354 1.00 86.69 106 ASP A O 1
ATOM 788 N N . ARG A 1 107 ? 11.921 -9.810 -7.420 1.00 84.00 107 ARG A N 1
ATOM 789 C CA . ARG A 1 107 ? 13.113 -9.099 -6.915 1.00 84.00 107 ARG A CA 1
ATOM 790 C C . ARG A 1 107 ? 13.551 -7.929 -7.805 1.00 84.00 107 ARG A C 1
ATOM 792 O O . ARG A 1 107 ? 14.712 -7.521 -7.757 1.00 84.00 107 ARG A O 1
ATOM 799 N N . SER A 1 108 ? 12.651 -7.395 -8.631 1.00 90.25 108 SER A N 1
ATOM 800 C CA . SER A 1 108 ? 12.872 -6.107 -9.278 1.00 90.25 108 SER A CA 1
ATOM 801 C C . SER A 1 108 ? 13.029 -5.004 -8.244 1.00 90.25 108 SER A C 1
ATOM 803 O O . SER A 1 108 ? 12.554 -5.115 -7.117 1.00 90.25 108 SER A O 1
ATOM 805 N N . LYS A 1 109 ? 13.645 -3.905 -8.682 1.00 90.25 109 LYS A N 1
ATOM 806 C CA . LYS A 1 109 ? 13.795 -2.702 -7.868 1.00 90.25 109 LYS A CA 1
ATOM 807 C C . LYS A 1 109 ? 12.451 -2.197 -7.333 1.00 90.25 109 LYS A C 1
ATOM 809 O O . LYS A 1 109 ? 12.353 -1.923 -6.151 1.00 90.25 109 LYS A O 1
ATOM 814 N N . ASP A 1 110 ? 11.454 -2.099 -8.212 1.00 94.12 110 ASP A N 1
ATOM 815 C CA . ASP A 1 110 ? 10.142 -1.524 -7.919 1.00 94.12 110 ASP A CA 1
ATOM 816 C C . ASP A 1 110 ? 9.012 -2.289 -8.648 1.00 94.12 110 ASP A C 1
ATOM 818 O O . ASP A 1 110 ? 9.242 -3.162 -9.507 1.00 94.12 110 ASP A O 1
ATOM 822 N N . PHE A 1 111 ? 7.756 -1.987 -8.302 1.00 96.12 111 PHE A N 1
ATOM 823 C CA . PHE A 1 111 ? 6.584 -2.637 -8.905 1.00 96.12 111 PHE A CA 1
ATOM 824 C C . PHE A 1 111 ? 6.431 -2.292 -10.390 1.00 96.12 111 PHE A C 1
ATOM 826 O O . PHE A 1 111 ? 5.983 -3.124 -11.182 1.00 96.12 111 PHE A O 1
ATOM 833 N N . ASN A 1 112 ? 6.818 -1.083 -10.794 1.00 96.31 112 ASN A N 1
ATOM 834 C CA . ASN A 1 112 ? 6.803 -0.668 -12.196 1.00 96.31 112 ASN A CA 1
ATOM 835 C C . ASN A 1 112 ? 7.768 -1.492 -13.065 1.00 96.31 112 ASN A C 1
ATOM 837 O O . ASN A 1 112 ? 7.431 -1.874 -14.187 1.00 96.31 112 ASN A O 1
ATOM 841 N N . SER A 1 113 ? 8.949 -1.810 -12.546 1.00 96.06 113 SER A N 1
ATOM 842 C CA . SER A 1 113 ? 9.945 -2.662 -13.197 1.00 96.06 113 SER A CA 1
ATOM 843 C C . SER A 1 113 ? 9.423 -4.087 -13.329 1.00 96.06 113 SER A C 1
ATOM 845 O O . SER A 1 113 ? 9.475 -4.643 -14.426 1.00 96.06 113 SER A O 1
ATOM 847 N N . THR A 1 114 ? 8.797 -4.621 -12.272 1.00 95.56 114 THR A N 1
ATOM 848 C CA . THR A 1 114 ? 8.099 -5.920 -12.329 1.00 95.56 114 THR A CA 1
ATOM 849 C C . THR A 1 114 ? 7.078 -5.941 -13.471 1.00 95.56 114 THR A C 1
ATOM 851 O O . THR A 1 114 ? 7.069 -6.850 -14.304 1.00 95.56 114 THR A O 1
ATOM 854 N N . LEU A 1 115 ? 6.213 -4.922 -13.544 1.00 96.31 115 LEU A N 1
ATOM 855 C CA . LEU A 1 115 ? 5.159 -4.854 -14.556 1.00 96.31 115 LEU A CA 1
ATOM 856 C C . LEU A 1 115 ? 5.734 -4.787 -15.978 1.00 96.31 115 LEU A C 1
ATOM 858 O O . LEU A 1 115 ? 5.243 -5.478 -16.872 1.00 96.31 115 LEU A O 1
ATOM 862 N N . LYS A 1 116 ? 6.793 -3.996 -16.189 1.00 96.00 116 LYS A N 1
ATOM 863 C CA . LYS A 1 116 ? 7.488 -3.907 -17.483 1.00 96.00 116 LYS A CA 1
ATOM 864 C C . LYS A 1 116 ? 8.118 -5.235 -17.890 1.00 96.00 116 LYS A C 1
ATOM 866 O O . LYS A 1 116 ? 7.965 -5.634 -19.042 1.00 96.00 116 LYS A O 1
ATOM 871 N N . ASN A 1 117 ? 8.769 -5.932 -16.959 1.00 94.69 117 ASN A N 1
ATOM 872 C CA . ASN A 1 117 ? 9.366 -7.244 -17.212 1.00 94.69 117 ASN A CA 1
ATOM 873 C C . ASN A 1 117 ? 8.300 -8.266 -17.623 1.00 94.69 117 ASN A C 1
ATOM 875 O O . ASN A 1 117 ? 8.469 -8.980 -18.611 1.00 94.69 117 ASN A O 1
ATOM 879 N N . MET A 1 118 ? 7.169 -8.296 -16.909 1.00 92.81 118 MET A N 1
ATOM 880 C CA . MET A 1 118 ? 6.047 -9.180 -17.234 1.00 92.81 118 MET A CA 1
ATOM 881 C C . MET A 1 118 ? 5.434 -8.872 -18.602 1.00 92.81 118 MET A C 1
ATOM 883 O O . MET A 1 118 ? 5.118 -9.798 -19.345 1.00 92.81 118 MET A O 1
ATOM 887 N N . ALA A 1 119 ? 5.277 -7.592 -18.946 1.00 92.25 119 ALA A N 1
ATOM 888 C CA . ALA A 1 119 ? 4.767 -7.191 -20.253 1.00 92.25 119 ALA A CA 1
ATOM 889 C C . ALA A 1 119 ? 5.729 -7.581 -21.387 1.00 92.25 119 ALA A C 1
ATOM 891 O O . ALA A 1 119 ? 5.281 -8.085 -22.412 1.00 92.25 119 ALA A O 1
ATOM 892 N N . ALA A 1 120 ? 7.040 -7.403 -21.191 1.00 92.19 120 ALA A N 1
ATOM 893 C CA . ALA A 1 120 ? 8.057 -7.787 -22.170 1.00 92.19 120 ALA A CA 1
ATOM 894 C C . ALA A 1 120 ? 8.128 -9.307 -22.383 1.00 92.19 120 ALA A C 1
ATOM 896 O O . ALA A 1 120 ? 8.314 -9.752 -23.507 1.00 92.19 120 ALA A O 1
ATOM 897 N N . ALA A 1 121 ? 7.945 -10.104 -21.327 1.00 90.56 121 ALA A N 1
ATOM 898 C CA . ALA A 1 121 ? 7.920 -11.564 -21.422 1.00 90.56 121 ALA A CA 1
ATOM 899 C C . ALA A 1 121 ? 6.655 -12.123 -22.105 1.00 90.56 121 ALA A C 1
ATOM 901 O O . ALA A 1 121 ? 6.627 -13.297 -22.467 1.00 90.56 121 ALA A O 1
ATOM 902 N N . ALA A 1 122 ? 5.602 -11.311 -22.238 1.00 86.81 122 ALA A N 1
ATOM 903 C CA . ALA A 1 122 ? 4.336 -11.691 -22.865 1.00 86.81 122 ALA A CA 1
ATOM 904 C C . ALA A 1 122 ? 4.219 -11.264 -24.342 1.00 86.81 122 ALA A C 1
ATOM 906 O O . ALA A 1 122 ? 3.214 -11.593 -24.976 1.00 86.81 122 ALA A O 1
ATOM 907 N N . ALA A 1 123 ? 5.198 -10.514 -24.857 1.00 73.12 123 ALA A N 1
ATOM 908 C CA . ALA A 1 123 ? 5.279 -10.047 -26.243 1.00 73.12 123 ALA A CA 1
ATOM 909 C C . ALA A 1 123 ? 6.063 -11.033 -27.121 1.00 73.12 123 ALA A C 1
ATOM 911 O O . ALA A 1 123 ? 5.669 -11.187 -28.299 1.00 73.12 123 ALA A O 1
#

Foldseek 3Di:
DKDKDQPADDPAAQEEEEEAAPLQLVLCVVVPPPDDNNYMGMHCPHDCDPVNLVVLLVNLLSNLPPPNREYEQEYFPDP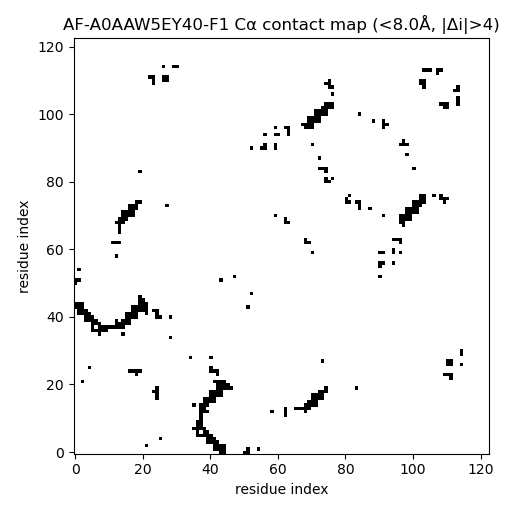VSVVSVVSVVVSNVVSVHHYDYDYLPVNDRGSNVSSVVVVVVVD

Organism: Novacetimonas hansenii (NCBI:txid436)

Nearest PDB structures (foldseek):
  6c2v-assembly1_A  TM=4.608E-01  e=6.038E-02  synthetic construct
  1jmk-assembly1_O  TM=5.104E-01  e=2.996E-01  Bacillus subtilis
  1jmk-assembly1_C  TM=5.103E-01  e=3.406E-01  Bacillus subtilis
  5g5s-assembly1_A  TM=3.980E-01  e=1.585E+00  Methanocaldococcus jannaschii
  1o9b-assembly2_B  TM=5.705E-01  e=5.023E+00  Escherichia coli

Sequence (123 aa):
SLFRFQPGSAAQVRRLVVCEAAIDALSFAALDRVRTPDTMYCSTGGAMGPETKAAIRAHLADMRQIADAVLIVATDDDDAGDGFADTLYGLAEEAGVEFARRLPPDRSKDFNSTLKNMAAAAA

Radius of gyration: 13.88 Å; Cα contacts (8 Å, |Δi|>4): 216; chains: 1; bounding box: 35×28×42 Å

Mean predicted aligned error: 2.96 Å

pLDDT: mean 94.76, std 4.43, range [73.12, 98.75]

Solvent-accessible surface area (backbone atoms only — not comparable to full-atom values): 6571 Å² total; per-residue (Å²): 101,68,51,75,48,53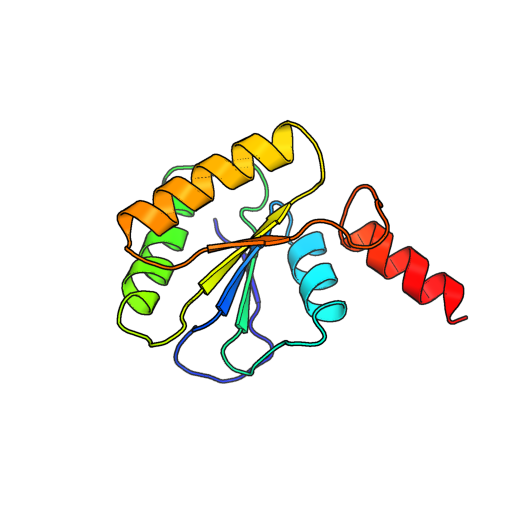,94,41,85,51,92,57,60,40,34,42,33,39,20,50,37,57,64,36,23,54,26,40,62,74,66,45,88,80,71,52,5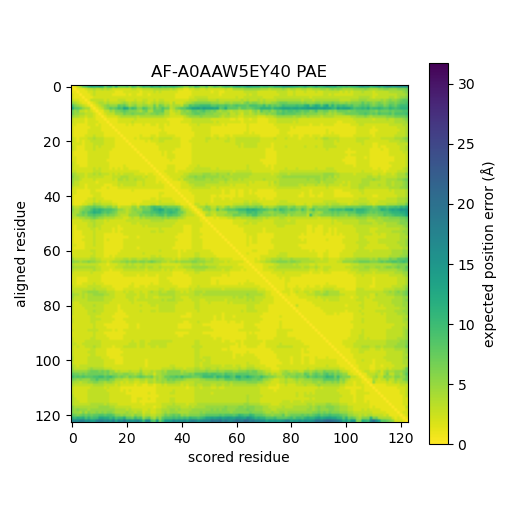2,28,33,33,29,22,12,38,70,51,80,76,46,72,67,31,50,50,56,50,44,51,54,39,55,70,22,43,84,42,84,89,22,33,39,35,40,40,36,42,90,46,76,66,29,48,56,54,42,55,56,50,48,54,50,28,60,77,40,65,33,49,71,45,82,43,59,36,90,79,75,36,74,34,36,46,53,41,48,50,53,55,53,62,76,72,109